Protein AF-A0A2V8NPV0-F1 (afdb_monomer_lite)

Radius of gyration: 14.66 Å; chains: 1; bounding box: 24×41×33 Å

pLDDT: mean 77.53, std 15.72, range [40.19, 95.25]

Foldseek 3Di:
DDDPPDPPPDPPVDDDPPVVVLVVLLVVLVVVVVCVPDPQDPVNVLVV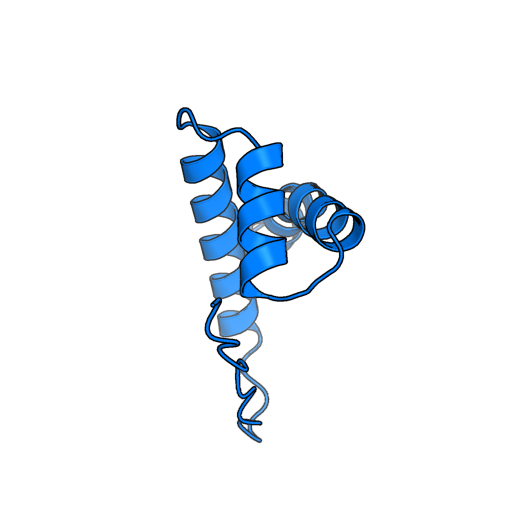CCVNPVDDSVVVVVCNVCSVVSCVVSVPDD

Sequence (78 aa):
MVRKSAVKIVPDDEPLPVEVIEQAIVDIADGMKKLNSTRLTRKAIVTLLHASSGVNKGTIEIVLNNLELIEHTWLKKK

Structure (mmCIF, N/CA/C/O backbone):
data_AF-A0A2V8NPV0-F1
#
_entry.id   AF-A0A2V8NPV0-F1
#
loop_
_atom_site.group_PDB
_atom_site.id
_atom_site.type_symbol
_atom_site.label_atom_id
_atom_site.label_alt_id
_atom_site.label_comp_id
_atom_site.label_asym_id
_atom_site.label_entity_id
_atom_site.label_seq_id
_atom_site.pdbx_PDB_ins_code
_atom_site.Cartn_x
_atom_site.Cartn_y
_atom_site.Cartn_z
_atom_site.occupancy
_atom_site.B_iso_or_equiv
_atom_site.auth_seq_id
_atom_site.auth_comp_id
_atom_site.auth_asym_id
_atom_site.auth_atom_id
_atom_site.pdbx_PDB_model_num
ATOM 1 N N . MET A 1 1 ? 2.358 -23.338 11.521 1.00 40.19 1 MET A N 1
ATOM 2 C CA . MET A 1 1 ? 3.007 -23.781 10.268 1.00 40.19 1 MET A CA 1
ATOM 3 C C . MET A 1 1 ? 2.561 -22.833 9.155 1.00 40.19 1 MET A C 1
ATOM 5 O O . MET A 1 1 ? 1.446 -22.966 8.674 1.00 40.19 1 MET A O 1
ATOM 9 N N . VAL A 1 2 ? 3.341 -21.791 8.845 1.00 45.28 2 VAL A N 1
ATOM 10 C CA . VAL A 1 2 ? 2.960 -20.764 7.852 1.00 45.28 2 VAL A CA 1
ATOM 11 C C . VAL A 1 2 ? 3.584 -21.147 6.513 1.00 45.28 2 VAL A C 1
ATOM 13 O O . VAL A 1 2 ? 4.797 -21.330 6.429 1.00 45.28 2 VAL A O 1
ATOM 16 N N . ARG A 1 3 ? 2.758 -21.336 5.479 1.00 49.09 3 ARG A N 1
ATOM 17 C CA . ARG A 1 3 ? 3.228 -21.650 4.125 1.00 49.09 3 ARG A CA 1
ATOM 18 C C . ARG A 1 3 ? 3.945 -20.422 3.561 1.00 49.09 3 ARG A C 1
ATOM 20 O O . ARG A 1 3 ? 3.333 -19.375 3.383 1.00 49.09 3 ARG A O 1
ATOM 27 N N . LYS A 1 4 ? 5.246 -20.559 3.305 1.00 43.25 4 LYS A N 1
ATOM 28 C CA . LYS A 1 4 ? 6.076 -19.575 2.605 1.00 43.25 4 LYS A CA 1
ATOM 29 C C . LYS A 1 4 ? 5.689 -19.607 1.125 1.00 43.25 4 LYS A C 1
ATOM 31 O O . LYS A 1 4 ? 6.239 -20.397 0.363 1.00 43.25 4 LYS A O 1
ATOM 36 N N . SER A 1 5 ? 4.708 -18.802 0.728 1.00 49.12 5 SER A N 1
ATOM 37 C CA . SER A 1 5 ? 4.446 -18.554 -0.690 1.00 49.12 5 SER A CA 1
ATOM 38 C C . SER A 1 5 ? 5.594 -17.706 -1.224 1.00 49.12 5 SER A C 1
ATOM 40 O O . SER A 1 5 ? 5.635 -16.499 -1.016 1.00 49.12 5 SER A O 1
ATOM 42 N N . ALA A 1 6 ? 6.579 -18.353 -1.842 1.00 50.34 6 ALA A N 1
ATOM 43 C CA . ALA A 1 6 ? 7.594 -17.652 -2.608 1.00 50.34 6 ALA A CA 1
ATOM 44 C C . ALA A 1 6 ? 6.894 -17.012 -3.811 1.00 50.34 6 ALA A C 1
ATOM 46 O O . ALA A 1 6 ? 6.442 -17.722 -4.711 1.00 50.34 6 ALA A O 1
ATOM 47 N N . VAL A 1 7 ? 6.768 -15.685 -3.806 1.00 60.34 7 VAL A N 1
ATOM 48 C CA . VAL A 1 7 ? 6.398 -14.932 -5.004 1.00 60.34 7 VAL A CA 1
ATOM 49 C C . VAL A 1 7 ? 7.516 -15.175 -6.013 1.00 60.34 7 VAL A C 1
ATOM 51 O O . VAL A 1 7 ? 8.611 -14.631 -5.888 1.00 60.34 7 VAL A O 1
ATOM 54 N N . LYS A 1 8 ? 7.278 -16.078 -6.968 1.00 49.38 8 LYS A N 1
ATOM 55 C CA . LYS A 1 8 ? 8.135 -16.224 -8.140 1.00 49.38 8 LYS A CA 1
ATOM 56 C C . LYS A 1 8 ? 7.897 -14.986 -8.991 1.00 49.38 8 LYS A C 1
ATOM 58 O O . LYS A 1 8 ? 6.880 -14.901 -9.670 1.00 49.38 8 LYS A O 1
ATOM 63 N N . ILE A 1 9 ? 8.811 -14.025 -8.906 1.00 61.53 9 ILE A N 1
ATOM 64 C CA . ILE A 1 9 ? 8.921 -12.968 -9.906 1.00 61.53 9 ILE A CA 1
ATOM 65 C C . ILE A 1 9 ? 9.375 -13.692 -11.171 1.00 61.53 9 ILE A C 1
ATOM 67 O O . ILE A 1 9 ? 10.529 -14.101 -11.273 1.00 61.53 9 ILE A O 1
ATOM 71 N N . VAL A 1 10 ? 8.426 -13.989 -12.055 1.00 60.31 10 VAL A N 1
ATOM 72 C CA . VAL A 1 10 ? 8.739 -14.455 -13.403 1.00 60.31 10 VAL A CA 1
ATOM 73 C C . VAL A 1 10 ? 9.276 -13.220 -14.124 1.00 60.31 10 VAL A C 1
ATOM 75 O O . VAL A 1 10 ? 8.559 -12.219 -14.154 1.00 60.31 10 VAL A O 1
ATOM 78 N N . PRO A 1 11 ? 10.527 -13.220 -14.611 1.00 49.84 11 PRO A N 1
ATOM 79 C CA . PRO A 1 11 ? 10.988 -12.158 -15.485 1.00 49.84 11 PRO A CA 1
ATOM 80 C C . PRO A 1 11 ? 10.188 -12.304 -16.776 1.00 49.84 11 PRO A C 1
ATOM 82 O O . PRO A 1 11 ? 10.354 -13.283 -17.500 1.00 49.84 11 PRO A O 1
ATOM 85 N N . ASP A 1 12 ? 9.246 -11.397 -16.988 1.00 60.44 12 ASP A N 1
ATOM 86 C CA . ASP A 1 12 ? 8.715 -11.152 -18.319 1.00 60.44 12 ASP A CA 1
ATOM 87 C C . ASP A 1 12 ? 9.768 -10.261 -18.990 1.00 60.44 12 ASP A C 1
ATOM 89 O O . ASP A 1 12 ? 10.027 -9.152 -18.520 1.00 60.44 12 ASP A O 1
ATOM 93 N N . ASP A 1 13 ? 10.483 -10.796 -19.981 1.00 59.09 13 ASP A N 1
ATOM 94 C CA . ASP A 1 13 ? 11.662 -10.159 -20.599 1.00 59.09 13 ASP A CA 1
ATOM 95 C C . ASP A 1 13 ? 11.301 -8.954 -21.498 1.00 59.09 13 ASP A C 1
ATOM 97 O O . ASP A 1 13 ? 12.176 -8.349 -22.122 1.00 59.09 13 ASP A O 1
ATOM 101 N N . GLU A 1 14 ? 10.024 -8.565 -21.556 1.00 68.88 14 GLU A N 1
ATOM 102 C CA . GLU A 1 14 ? 9.571 -7.372 -22.264 1.00 68.88 14 GLU A CA 1
ATOM 103 C C . GLU A 1 14 ? 9.451 -6.176 -21.304 1.00 68.88 14 GLU A C 1
ATOM 105 O O . GLU A 1 14 ? 8.743 -6.251 -20.293 1.00 68.88 14 GLU A O 1
ATOM 110 N N . PRO A 1 15 ? 10.118 -5.039 -21.588 1.00 61.88 15 PRO A N 1
ATOM 111 C CA . PRO A 1 15 ? 9.913 -3.829 -20.809 1.00 61.88 15 PRO A CA 1
ATOM 112 C C . PRO A 1 15 ? 8.443 -3.416 -20.918 1.00 61.88 15 PRO A C 1
ATOM 114 O O . PRO A 1 15 ? 7.955 -3.101 -22.004 1.00 61.88 15 PRO A O 1
ATOM 117 N N . LEU A 1 16 ? 7.740 -3.424 -19.783 1.00 70.38 16 LEU A N 1
ATOM 118 C CA . LEU A 1 16 ? 6.351 -2.982 -19.723 1.00 70.38 16 LEU A CA 1
ATOM 119 C C . LEU A 1 16 ? 6.243 -1.542 -20.256 1.00 70.38 16 LEU A C 1
ATOM 121 O O . LEU A 1 16 ? 7.069 -0.701 -19.877 1.00 70.38 16 LEU A O 1
ATOM 125 N N . PRO A 1 17 ? 5.235 -1.231 -21.093 1.00 80.56 17 PRO A N 1
ATOM 126 C CA . PRO A 1 17 ? 4.994 0.134 -21.541 1.00 80.56 17 PRO A CA 1
ATOM 127 C C . PRO A 1 17 ? 4.850 1.075 -20.342 1.00 80.56 17 PRO A C 1
ATOM 129 O O . PRO A 1 17 ? 4.219 0.724 -19.340 1.00 80.56 17 PRO A O 1
ATOM 132 N N . VAL A 1 18 ? 5.435 2.269 -20.438 1.00 79.25 18 VAL A N 1
ATOM 133 C CA . VAL A 1 18 ? 5.465 3.254 -19.343 1.00 79.25 18 VAL A CA 1
ATOM 134 C C . VAL A 1 18 ? 4.048 3.575 -18.868 1.00 79.25 18 VAL A C 1
ATOM 136 O O . VAL A 1 18 ? 3.793 3.618 -17.668 1.00 79.25 18 VAL A O 1
ATOM 139 N N . GLU A 1 19 ? 3.103 3.666 -19.801 1.00 76.50 19 GLU A N 1
ATOM 140 C CA . GLU A 1 19 ? 1.690 3.944 -19.551 1.00 76.50 19 GLU A CA 1
ATOM 141 C C . GLU A 1 19 ? 1.027 2.869 -18.670 1.00 76.50 19 GLU A C 1
ATOM 143 O O . GLU A 1 19 ? 0.139 3.169 -17.872 1.00 76.50 19 GLU A O 1
ATOM 148 N N . VAL A 1 20 ? 1.467 1.610 -18.778 1.00 79.69 20 VAL A N 1
ATOM 149 C CA . VAL A 1 20 ? 0.952 0.498 -17.961 1.00 79.69 20 VAL A CA 1
ATOM 150 C C . VAL A 1 20 ? 1.451 0.620 -16.523 1.00 79.69 20 VAL A C 1
ATOM 152 O O . VAL A 1 20 ? 0.685 0.408 -15.582 1.00 79.69 20 VAL A O 1
ATOM 155 N N . ILE A 1 21 ? 2.720 0.992 -16.341 1.00 80.25 21 ILE A N 1
ATOM 156 C CA . ILE A 1 21 ? 3.312 1.206 -15.015 1.00 80.25 21 ILE A CA 1
ATOM 157 C C . ILE A 1 21 ? 2.672 2.428 -14.346 1.00 80.25 21 ILE A C 1
ATOM 159 O O . ILE A 1 21 ? 2.313 2.361 -13.170 1.00 80.25 21 ILE A O 1
ATOM 163 N N . GLU A 1 22 ? 2.479 3.516 -15.093 1.00 80.88 22 GLU A N 1
ATOM 164 C CA . GLU A 1 22 ? 1.790 4.719 -14.621 1.00 80.88 22 GLU A CA 1
ATOM 165 C C . GLU A 1 22 ? 0.373 4.397 -14.141 1.00 80.88 22 GLU A C 1
ATOM 167 O O . GLU A 1 22 ? 0.016 4.728 -13.008 1.00 80.88 22 GLU A O 1
ATOM 172 N N . GLN A 1 23 ? -0.421 3.689 -14.952 1.00 80.06 23 GLN A N 1
ATOM 173 C CA . GLN A 1 23 ? -1.785 3.327 -14.573 1.00 80.06 23 GLN A CA 1
ATOM 174 C C . GLN A 1 23 ? -1.815 2.390 -13.358 1.00 80.06 23 GLN A C 1
ATOM 176 O O . GLN A 1 23 ? -2.624 2.586 -12.453 1.00 80.06 23 GLN A O 1
ATOM 181 N N . ALA A 1 24 ? -0.900 1.421 -13.275 1.00 83.38 24 ALA A N 1
ATOM 182 C CA . ALA A 1 24 ? -0.809 0.534 -12.119 1.00 83.38 24 ALA A CA 1
ATOM 183 C C . ALA A 1 24 ? -0.503 1.302 -10.821 1.00 83.38 24 ALA A C 1
ATOM 185 O O . ALA A 1 24 ? -1.081 1.014 -9.773 1.00 83.38 24 ALA A O 1
ATOM 186 N N . ILE A 1 25 ? 0.379 2.303 -10.879 1.00 82.31 25 ILE A N 1
ATOM 187 C 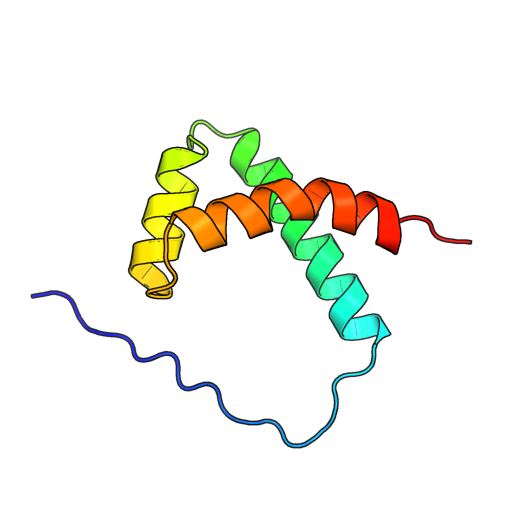CA . ILE A 1 25 ? 0.703 3.171 -9.741 1.00 82.31 25 ILE A CA 1
ATOM 188 C C . ILE A 1 25 ? -0.535 3.947 -9.270 1.00 82.31 25 ILE A C 1
ATOM 190 O O . ILE A 1 25 ? -0.795 4.011 -8.065 1.00 82.31 25 ILE A O 1
ATOM 194 N N . VAL A 1 26 ? -1.305 4.502 -10.208 1.00 83.12 26 VAL A N 1
ATOM 195 C CA . VAL A 1 26 ? -2.562 5.212 -9.930 1.00 83.12 26 VAL A CA 1
ATOM 196 C C . VAL A 1 26 ? -3.571 4.293 -9.250 1.00 83.12 26 VAL A C 1
ATOM 198 O O . VAL A 1 26 ? -4.097 4.626 -8.187 1.00 83.12 26 VAL A O 1
ATOM 201 N N . ASP A 1 27 ? -3.793 3.109 -9.816 1.00 84.88 27 ASP A N 1
ATOM 202 C CA . ASP A 1 27 ? -4.763 2.145 -9.300 1.00 84.88 27 ASP A CA 1
ATOM 203 C C . ASP A 1 27 ? -4.393 1.678 -7.881 1.00 84.88 27 ASP A C 1
ATOM 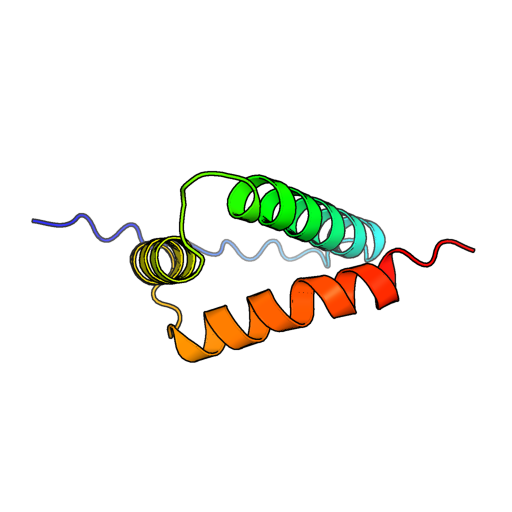205 O O . ASP A 1 27 ? -5.261 1.508 -7.017 1.00 84.88 27 ASP A O 1
ATOM 209 N N . ILE A 1 28 ? -3.093 1.515 -7.607 1.00 86.31 28 ILE A N 1
ATOM 210 C CA . ILE A 1 28 ? -2.576 1.189 -6.273 1.00 86.31 28 ILE A CA 1
ATOM 211 C C . ILE A 1 28 ? -2.812 2.345 -5.295 1.00 86.31 28 ILE A C 1
ATOM 213 O O . ILE A 1 28 ? -3.257 2.099 -4.169 1.00 86.31 28 ILE A O 1
ATOM 217 N N . ALA A 1 29 ? -2.541 3.592 -5.692 1.00 84.38 29 ALA A N 1
ATOM 218 C CA . ALA A 1 29 ? -2.775 4.764 -4.848 1.00 84.38 29 ALA A CA 1
ATOM 219 C C . ALA A 1 29 ? -4.265 4.904 -4.480 1.00 84.38 29 ALA A C 1
ATOM 221 O O . ALA A 1 29 ? -4.608 5.037 -3.300 1.00 84.38 29 ALA A O 1
ATOM 222 N N . ASP A 1 30 ? -5.161 4.750 -5.455 1.00 85.00 30 ASP A N 1
ATOM 223 C CA . ASP A 1 30 ? -6.610 4.754 -5.239 1.00 85.00 30 ASP A CA 1
ATOM 224 C C . ASP A 1 30 ? -7.077 3.593 -4.352 1.00 85.00 30 ASP A C 1
ATOM 226 O O . ASP A 1 30 ? -7.913 3.770 -3.454 1.00 85.00 30 ASP A O 1
ATOM 230 N N . GLY A 1 31 ? -6.520 2.397 -4.553 1.00 85.69 31 GLY A N 1
ATOM 231 C CA . GLY A 1 31 ? -6.751 1.244 -3.685 1.00 85.69 31 GLY A CA 1
ATOM 232 C C . GLY A 1 31 ? -6.351 1.528 -2.235 1.00 85.69 31 GLY A C 1
ATOM 233 O O . GLY A 1 31 ? -7.106 1.231 -1.306 1.00 85.69 31 GLY A O 1
ATOM 234 N N . MET A 1 32 ? -5.207 2.181 -2.029 1.00 86.56 32 MET A N 1
ATOM 235 C CA . MET A 1 32 ? -4.724 2.567 -0.705 1.00 86.56 32 MET A CA 1
ATOM 236 C C . MET A 1 32 ? -5.594 3.635 -0.038 1.00 86.56 32 MET A C 1
ATOM 238 O O . MET A 1 32 ? -5.847 3.530 1.164 1.00 86.56 32 MET A O 1
ATOM 242 N N . LYS A 1 33 ? -6.123 4.613 -0.782 1.00 84.75 33 LYS A N 1
ATOM 243 C CA . LYS A 1 33 ? -7.101 5.582 -0.251 1.00 84.75 33 LYS A CA 1
ATOM 244 C C . LYS A 1 33 ? -8.361 4.896 0.260 1.00 84.75 33 LYS A C 1
ATOM 246 O O . LYS A 1 33 ? -8.819 5.193 1.364 1.00 84.75 33 LYS A O 1
ATOM 251 N N . LYS A 1 34 ? -8.893 3.943 -0.512 1.00 87.31 34 LYS A N 1
ATOM 252 C CA . LYS A 1 34 ? -10.059 3.141 -0.113 1.00 87.31 34 LYS A CA 1
ATOM 253 C C . LYS A 1 34 ? -9.761 2.290 1.117 1.00 87.31 34 LYS A C 1
ATOM 255 O O . LYS A 1 34 ? -10.600 2.192 1.998 1.00 87.31 34 LYS A O 1
ATOM 260 N N . LEU A 1 35 ? -8.570 1.703 1.222 1.00 86.81 35 LEU A N 1
ATOM 261 C CA . LEU A 1 35 ? -8.182 0.954 2.420 1.00 86.81 35 LEU A CA 1
ATOM 262 C C . LEU A 1 35 ? -8.057 1.865 3.646 1.00 86.81 35 LEU A C 1
ATOM 264 O O . LEU A 1 35 ? -8.551 1.505 4.714 1.00 86.81 35 LEU A O 1
ATOM 268 N N . ASN A 1 36 ? -7.474 3.054 3.491 1.00 83.12 36 ASN A N 1
ATOM 269 C CA . ASN A 1 36 ? -7.330 4.033 4.571 1.00 83.12 36 ASN A CA 1
ATOM 270 C C . ASN A 1 36 ? -8.678 4.593 5.062 1.00 83.12 36 ASN A C 1
ATOM 272 O O . ASN A 1 36 ? -8.762 5.012 6.213 1.00 83.12 36 ASN A O 1
ATOM 276 N N . SER A 1 37 ? -9.727 4.597 4.230 1.00 84.88 37 SER A N 1
ATOM 277 C CA . SER A 1 37 ? -11.075 5.018 4.642 1.00 84.88 37 SER A CA 1
ATOM 278 C C . SER A 1 37 ? -11.860 3.934 5.392 1.00 84.88 37 SER A C 1
ATOM 280 O O . SER A 1 37 ? -12.938 4.200 5.925 1.00 84.88 37 SER A O 1
ATOM 282 N N . THR A 1 38 ? -11.331 2.710 5.466 1.00 90.50 38 THR A N 1
ATOM 283 C CA . THR A 1 38 ? -11.927 1.622 6.251 1.00 90.50 38 THR A CA 1
ATOM 284 C C . THR A 1 38 ? -11.474 1.676 7.716 1.00 90.50 38 THR A C 1
AT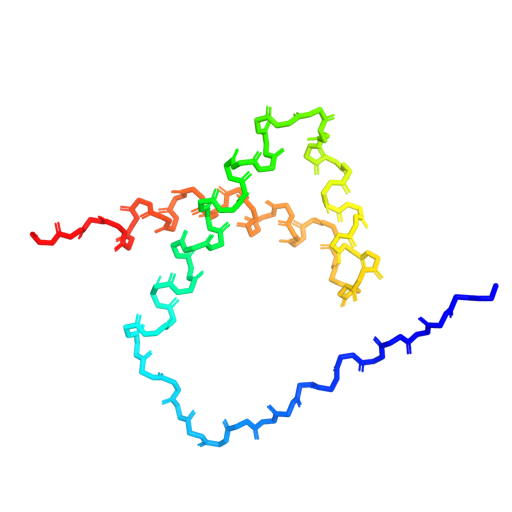OM 286 O O . THR A 1 38 ? -10.701 2.532 8.133 1.00 90.50 38 THR A O 1
ATOM 289 N N . ARG A 1 39 ? -11.914 0.709 8.533 1.00 92.31 39 ARG A N 1
ATOM 290 C CA . ARG A 1 39 ? -11.411 0.528 9.911 1.00 92.31 39 ARG A CA 1
ATOM 291 C C . ARG A 1 39 ? -9.996 -0.060 9.973 1.00 92.31 39 ARG A C 1
ATOM 293 O O . ARG A 1 39 ? -9.472 -0.281 11.066 1.00 92.31 39 ARG A O 1
ATOM 300 N N . LEU A 1 40 ? -9.387 -0.365 8.828 1.00 90.81 40 LEU A N 1
ATOM 301 C CA . LEU A 1 40 ? -8.047 -0.920 8.774 1.00 90.81 40 LEU A CA 1
ATOM 302 C C . LEU A 1 40 ? -7.022 0.189 9.016 1.00 90.81 40 LEU A C 1
ATOM 304 O O . LEU A 1 40 ? -6.871 1.114 8.227 1.00 90.81 40 LEU A O 1
ATOM 308 N N . THR A 1 41 ? -6.293 0.088 10.125 1.00 90.00 41 THR A N 1
ATOM 309 C CA . THR A 1 41 ? -5.240 1.064 10.425 1.00 90.00 41 THR A CA 1
ATOM 310 C C . THR A 1 41 ? -4.074 0.923 9.445 1.00 90.00 41 THR A C 1
ATOM 312 O O . THR A 1 41 ? -3.730 -0.187 9.029 1.00 90.00 41 THR A O 1
ATOM 315 N N . ARG A 1 42 ? -3.378 2.028 9.152 1.00 89.06 42 ARG A N 1
ATOM 316 C CA . ARG A 1 42 ? -2.150 2.013 8.333 1.00 89.06 42 ARG A CA 1
ATOM 317 C C . ARG A 1 42 ? -1.128 0.985 8.844 1.00 89.06 42 ARG A C 1
ATOM 319 O O . ARG A 1 42 ? -0.548 0.243 8.058 1.00 89.06 42 ARG A O 1
ATOM 326 N N . LYS A 1 43 ? -0.985 0.851 10.167 1.00 91.88 43 LYS A N 1
ATOM 327 C CA . LYS A 1 43 ? -0.115 -0.152 10.808 1.00 91.88 43 LYS A CA 1
ATOM 328 C C . LYS A 1 43 ? -0.518 -1.597 10.483 1.00 91.88 43 LYS A C 1
ATOM 330 O O . LYS A 1 43 ? 0.354 -2.456 10.326 1.00 91.88 43 LYS A O 1
ATOM 335 N N . ALA A 1 44 ? -1.818 -1.877 10.386 1.00 93.12 44 ALA A N 1
ATOM 336 C CA . ALA A 1 44 ? -2.317 -3.187 9.982 1.00 93.12 44 ALA A CA 1
ATOM 337 C C . ALA A 1 44 ? -1.989 -3.469 8.511 1.00 93.12 44 ALA A C 1
ATOM 339 O O . ALA A 1 44 ? -1.482 -4.547 8.214 1.00 93.12 44 ALA A O 1
ATOM 340 N N . ILE A 1 45 ? -2.165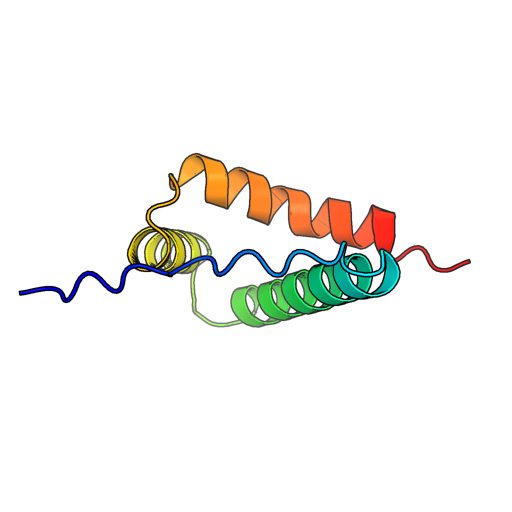 -2.486 7.621 1.00 91.62 45 ILE A N 1
ATOM 341 C CA . ILE A 1 45 ? -1.796 -2.614 6.203 1.00 91.62 45 ILE A CA 1
ATOM 342 C C . ILE A 1 45 ? -0.302 -2.921 6.055 1.00 91.62 45 ILE A C 1
ATOM 344 O O . ILE A 1 45 ? 0.062 -3.915 5.431 1.00 91.62 45 ILE A O 1
ATOM 348 N N . VAL A 1 46 ? 0.565 -2.137 6.703 1.00 93.62 46 VAL A N 1
ATOM 349 C CA . VAL A 1 46 ? 2.023 -2.359 6.698 1.00 93.62 46 VAL A CA 1
ATOM 350 C C . VAL A 1 46 ? 2.373 -3.756 7.213 1.00 93.62 46 VAL A C 1
ATOM 352 O O . VAL A 1 46 ? 3.243 -4.430 6.667 1.00 93.62 46 VAL A O 1
ATOM 355 N N . THR A 1 47 ? 1.685 -4.221 8.257 1.00 95.25 47 THR A N 1
ATOM 356 C CA . THR A 1 47 ? 1.920 -5.554 8.825 1.00 95.25 47 THR A CA 1
ATOM 357 C C . THR A 1 47 ? 1.508 -6.666 7.862 1.00 95.25 47 THR A C 1
ATOM 359 O O . THR A 1 47 ? 2.253 -7.634 7.720 1.00 95.25 47 THR A O 1
ATOM 362 N N . LEU A 1 48 ? 0.371 -6.522 7.177 1.00 92.94 48 LEU A N 1
ATOM 363 C CA . LEU A 1 48 ? -0.090 -7.475 6.167 1.00 92.94 48 LEU A CA 1
ATOM 364 C C . LEU A 1 48 ? 0.863 -7.522 4.968 1.00 92.94 48 LEU A C 1
ATOM 366 O O . LEU A 1 48 ? 1.264 -8.608 4.558 1.00 92.94 48 LEU A O 1
ATOM 370 N N . LEU A 1 49 ? 1.288 -6.359 4.469 1.00 91.31 49 LEU A N 1
ATOM 371 C CA . LEU A 1 49 ? 2.239 -6.253 3.361 1.00 91.31 49 LEU A CA 1
ATOM 372 C C . LEU A 1 49 ? 3.602 -6.844 3.721 1.00 91.31 49 LEU A C 1
ATOM 374 O O . LEU A 1 49 ? 4.191 -7.565 2.921 1.00 91.31 49 LEU A O 1
ATOM 378 N N . HIS A 1 50 ? 4.093 -6.600 4.936 1.00 92.56 50 HIS A N 1
ATOM 379 C CA . HIS A 1 50 ? 5.323 -7.224 5.416 1.00 92.56 50 HIS A CA 1
ATOM 380 C C . HIS A 1 50 ? 5.194 -8.751 5.467 1.00 92.56 50 HIS A C 1
ATOM 382 O O . HIS A 1 50 ? 6.089 -9.460 5.014 1.00 92.56 50 HIS A O 1
ATOM 388 N N . ALA A 1 51 ? 4.072 -9.259 5.983 1.00 92.50 51 ALA A N 1
ATOM 389 C CA . ALA A 1 51 ? 3.830 -10.693 6.092 1.00 92.50 51 ALA A CA 1
ATOM 390 C C . ALA A 1 51 ? 3.717 -11.387 4.724 1.00 92.50 51 ALA A C 1
ATOM 392 O O . ALA A 1 51 ? 4.141 -12.535 4.599 1.00 92.50 51 ALA A O 1
ATOM 393 N N . SER A 1 52 ? 3.163 -10.715 3.708 1.00 93.31 52 SER A N 1
ATOM 394 C CA . SER A 1 52 ? 2.988 -11.288 2.370 1.00 93.31 52 SER A CA 1
ATOM 395 C C . SER A 1 52 ? 4.219 -11.150 1.472 1.00 93.31 52 SER A C 1
ATOM 397 O O . SER A 1 52 ? 4.519 -12.069 0.717 1.00 93.31 52 SER A O 1
ATOM 399 N N . SER A 1 53 ? 4.928 -10.019 1.540 1.00 91.25 53 SER A N 1
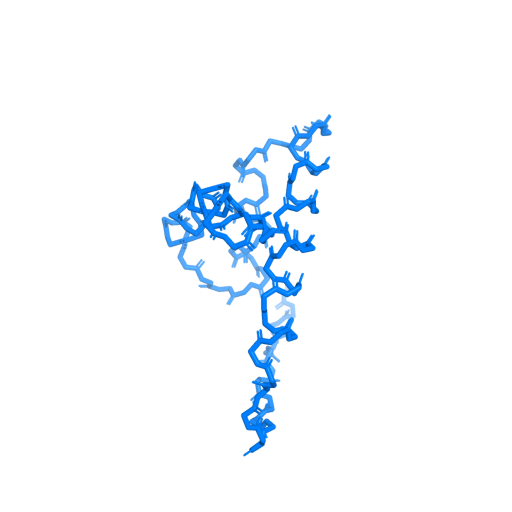ATOM 400 C CA . SER A 1 53 ? 6.037 -9.695 0.629 1.00 91.25 53 SER A CA 1
ATOM 401 C C . SER A 1 53 ? 7.425 -9.938 1.224 1.00 91.25 53 SER A C 1
ATOM 403 O O . SER A 1 53 ? 8.398 -10.061 0.486 1.00 91.25 53 SER A O 1
ATOM 405 N N . GLY A 1 54 ? 7.546 -9.971 2.555 1.00 88.94 54 GLY A N 1
ATOM 406 C CA . GLY A 1 54 ? 8.833 -9.995 3.254 1.00 88.94 54 GLY A CA 1
ATOM 407 C C . GLY A 1 54 ? 9.587 -8.657 3.254 1.00 88.94 54 GLY A C 1
ATOM 408 O O . GLY A 1 54 ? 10.646 -8.563 3.872 1.00 88.94 54 GLY A O 1
ATOM 409 N N . VAL A 1 55 ? 9.058 -7.609 2.611 1.00 92.38 55 VAL A N 1
ATOM 410 C CA . VAL A 1 55 ? 9.687 -6.280 2.559 1.00 92.38 55 VAL A CA 1
ATOM 411 C C . VAL A 1 55 ? 9.681 -5.641 3.947 1.00 92.38 55 VAL A C 1
ATOM 413 O O . VAL A 1 55 ? 8.718 -5.772 4.704 1.00 92.38 55 VAL A O 1
ATOM 416 N N . ASN A 1 56 ? 10.763 -4.948 4.311 1.00 95.06 56 ASN A N 1
ATOM 417 C CA . ASN A 1 56 ? 10.872 -4.274 5.603 1.00 95.06 56 ASN A CA 1
ATOM 418 C C . ASN A 1 56 ? 9.730 -3.258 5.805 1.00 95.06 56 ASN A C 1
ATOM 420 O O . ASN A 1 56 ? 9.382 -2.505 4.896 1.00 95.06 56 ASN A O 1
ATOM 424 N N . LYS A 1 57 ? 9.171 -3.209 7.021 1.00 93.31 57 LYS A N 1
ATOM 425 C CA . LYS A 1 57 ? 8.059 -2.310 7.368 1.00 93.31 57 LYS A CA 1
ATOM 426 C C . LYS A 1 57 ? 8.373 -0.836 7.103 1.00 93.31 57 LYS A C 1
ATOM 428 O O . LYS A 1 57 ? 7.518 -0.143 6.571 1.00 93.31 57 LYS A O 1
ATOM 433 N N . GLY A 1 58 ? 9.590 -0.383 7.406 1.00 92.88 58 GLY A N 1
ATOM 434 C CA . GLY A 1 58 ? 10.025 0.987 7.133 1.00 92.88 58 GLY A CA 1
ATOM 435 C C . GLY A 1 58 ? 10.051 1.299 5.637 1.00 92.88 58 GLY A C 1
ATOM 436 O O . GLY A 1 58 ? 9.589 2.355 5.223 1.00 92.88 58 GLY A O 1
ATOM 437 N N . THR A 1 59 ? 10.498 0.356 4.803 1.00 89.12 59 THR A N 1
ATOM 438 C CA . THR A 1 59 ? 10.444 0.504 3.339 1.00 89.12 59 THR A CA 1
ATOM 439 C C . THR A 1 59 ? 9.004 0.601 2.842 1.00 89.12 59 THR A C 1
ATOM 441 O O . THR A 1 59 ? 8.701 1.466 2.027 1.00 89.12 59 THR A O 1
ATOM 444 N N . ILE A 1 60 ? 8.103 -0.239 3.360 1.00 89.94 60 ILE A N 1
ATOM 445 C CA . ILE A 1 60 ? 6.676 -0.184 3.015 1.00 89.94 60 ILE A CA 1
ATOM 446 C C . ILE A 1 60 ? 6.091 1.174 3.411 1.00 89.94 60 ILE A C 1
ATOM 448 O O . ILE A 1 60 ? 5.413 1.795 2.605 1.00 89.94 60 ILE A O 1
ATOM 452 N N . GLU A 1 61 ? 6.371 1.666 4.618 1.00 92.06 61 GLU A N 1
ATOM 453 C CA . GLU A 1 61 ? 5.897 2.979 5.065 1.00 92.06 61 GLU A CA 1
ATOM 454 C C . GLU A 1 61 ? 6.400 4.112 4.171 1.00 92.06 61 GLU A C 1
ATOM 456 O O . GLU A 1 61 ? 5.610 4.973 3.791 1.00 92.06 61 GLU A O 1
ATOM 461 N N . ILE A 1 62 ? 7.675 4.088 3.773 1.00 90.31 62 ILE A N 1
ATOM 462 C CA . ILE A 1 62 ? 8.230 5.060 2.826 1.00 90.31 62 ILE A CA 1
ATOM 463 C C . ILE A 1 62 ? 7.470 4.999 1.500 1.00 90.31 62 ILE A C 1
ATOM 465 O O . ILE A 1 62 ? 7.028 6.038 1.017 1.00 90.31 62 ILE A O 1
ATOM 469 N N . VAL A 1 63 ? 7.269 3.810 0.927 1.00 87.81 63 VAL A N 1
ATOM 470 C CA . VAL A 1 63 ? 6.523 3.657 -0.332 1.00 87.81 63 VAL A CA 1
ATOM 471 C C . VAL A 1 63 ? 5.096 4.180 -0.184 1.00 87.81 63 VAL A C 1
ATOM 473 O O . VAL A 1 63 ? 4.668 4.997 -0.990 1.00 87.81 63 VAL A O 1
ATOM 476 N N . LEU A 1 64 ? 4.377 3.786 0.870 1.00 87.62 64 LEU A N 1
ATOM 477 C CA . LEU A 1 64 ? 2.995 4.215 1.091 1.00 87.62 64 LEU A CA 1
ATOM 478 C C . LEU A 1 64 ? 2.869 5.727 1.322 1.00 87.62 64 LEU A C 1
ATOM 480 O O . LEU A 1 64 ? 1.911 6.328 0.849 1.00 87.62 64 LEU A O 1
ATOM 484 N N . ASN A 1 65 ? 3.825 6.350 2.014 1.00 87.25 65 ASN A N 1
ATOM 485 C CA . ASN A 1 65 ? 3.856 7.804 2.203 1.00 87.25 65 ASN A CA 1
ATOM 486 C C . ASN A 1 65 ? 4.113 8.543 0.886 1.00 87.25 65 ASN A C 1
ATOM 488 O O . ASN A 1 65 ? 3.586 9.630 0.673 1.00 87.25 65 ASN A O 1
ATOM 492 N N . ASN A 1 66 ? 4.923 7.954 0.007 1.00 86.44 66 ASN A N 1
ATOM 493 C CA . ASN A 1 66 ? 5.224 8.542 -1.289 1.00 86.44 66 ASN A CA 1
ATOM 494 C C . ASN A 1 66 ? 4.171 8.206 -2.346 1.00 86.44 66 ASN A C 1
ATOM 496 O O . ASN A 1 66 ? 4.113 8.926 -3.329 1.00 86.44 66 ASN A O 1
ATOM 500 N N . LEU A 1 67 ? 3.315 7.193 -2.165 1.00 82.44 67 LEU A N 1
ATOM 501 C CA . LEU A 1 67 ? 2.250 6.870 -3.125 1.00 82.44 67 LEU A CA 1
ATOM 502 C C . LEU A 1 67 ? 1.311 8.053 -3.371 1.00 82.44 67 LEU A C 1
ATOM 504 O O . LEU A 1 67 ? 0.953 8.282 -4.516 1.00 82.44 67 LEU A O 1
ATOM 508 N N . GLU A 1 68 ? 0.969 8.836 -2.345 1.00 71.56 68 GLU A N 1
ATOM 509 C CA . GLU A 1 68 ? 0.157 10.055 -2.511 1.00 71.56 68 GLU A CA 1
ATOM 510 C C . GLU A 1 68 ? 0.899 11.118 -3.345 1.00 71.56 68 GLU A C 1
ATOM 512 O O . GLU A 1 68 ? 0.333 11.752 -4.232 1.00 71.56 68 GLU A O 1
ATOM 517 N N . LEU A 1 69 ? 2.202 11.294 -3.110 1.00 76.38 69 LEU A N 1
ATOM 518 C CA . LEU A 1 69 ? 3.028 12.249 -3.854 1.00 76.38 69 LEU A CA 1
ATOM 519 C C . LEU A 1 69 ? 3.266 11.805 -5.305 1.00 76.38 69 LEU A C 1
ATOM 521 O O . LEU A 1 69 ? 3.238 12.615 -6.231 1.00 76.38 69 LEU A O 1
ATOM 525 N N . ILE A 1 70 ? 3.496 10.510 -5.496 1.00 72.56 70 ILE A N 1
ATOM 526 C CA . ILE A 1 70 ? 3.645 9.841 -6.784 1.00 72.56 70 ILE A CA 1
ATOM 527 C C . ILE A 1 70 ? 2.338 9.995 -7.554 1.00 72.56 70 ILE A C 1
ATOM 529 O O . ILE A 1 70 ? 2.359 10.481 -8.678 1.00 72.56 70 ILE A O 1
ATOM 533 N N . GLU A 1 71 ? 1.202 9.703 -6.930 1.00 66.81 71 GLU A N 1
ATOM 534 C CA . GLU A 1 71 ? -0.105 9.955 -7.514 1.00 66.81 71 GLU A CA 1
ATOM 535 C C . GLU A 1 71 ? -0.201 11.405 -8.008 1.00 66.81 71 GLU A C 1
ATOM 537 O O . GLU A 1 71 ? -0.480 11.615 -9.174 1.00 66.81 71 GLU A O 1
ATOM 542 N N . HIS A 1 72 ? 0.144 12.418 -7.212 1.00 67.94 72 HIS A N 1
ATOM 543 C CA . HIS A 1 72 ? 0.128 13.811 -7.682 1.00 67.94 72 HIS A CA 1
ATOM 544 C C . HIS A 1 72 ? 1.131 14.141 -8.799 1.00 67.94 72 HIS A C 1
ATOM 546 O O . HIS A 1 72 ? 0.907 15.081 -9.567 1.00 67.94 72 HIS A O 1
ATOM 552 N N . THR A 1 73 ? 2.239 13.411 -8.874 1.00 68.44 73 THR A N 1
ATOM 553 C CA . THR A 1 73 ? 3.295 13.617 -9.872 1.00 68.44 73 THR A CA 1
ATOM 554 C C . THR A 1 73 ? 2.914 12.992 -11.215 1.00 68.44 73 THR A C 1
ATOM 556 O O . THR A 1 73 ? 3.187 13.588 -12.252 1.00 68.44 73 THR A O 1
ATOM 559 N N . TRP A 1 74 ? 2.221 11.850 -11.194 1.00 67.44 74 TRP A N 1
ATOM 560 C CA . TRP A 1 74 ? 1.843 11.081 -12.385 1.00 67.44 74 TRP A CA 1
ATOM 561 C C . TRP A 1 74 ? 0.366 11.262 -12.793 1.00 67.44 74 TRP A C 1
ATOM 563 O O . TRP A 1 74 ? 0.040 11.139 -13.967 1.00 67.44 74 TRP A O 1
ATOM 573 N N . LEU A 1 75 ? -0.536 11.643 -11.875 1.00 58.38 75 LEU A N 1
ATOM 574 C CA . LEU A 1 75 ? -1.942 11.993 -12.163 1.00 58.38 75 LEU A CA 1
ATOM 575 C C . LEU A 1 75 ? -2.150 13.411 -12.679 1.00 58.38 75 LEU A C 1
ATOM 577 O O . LEU A 1 75 ? -3.276 13.750 -13.060 1.00 58.38 75 LEU A O 1
ATOM 581 N N . LYS A 1 76 ? -1.119 14.260 -12.725 1.00 56.03 76 LYS A N 1
ATOM 582 C CA . LYS A 1 76 ? -1.208 15.502 -13.498 1.00 56.03 76 LYS A CA 1
ATOM 583 C C . LYS A 1 76 ? -1.206 15.157 -14.988 1.00 56.03 76 LYS A C 1
ATOM 585 O O . LYS A 1 76 ? -0.201 15.288 -15.678 1.00 56.03 76 LYS A O 1
ATOM 590 N N . LYS A 1 77 ? -2.369 14.715 -15.472 1.00 48.59 77 LYS A N 1
ATOM 591 C CA . LYS A 1 77 ? -2.721 14.729 -16.888 1.00 48.59 77 LYS A CA 1
ATOM 592 C C . LYS A 1 77 ? -2.521 16.151 -17.424 1.00 48.59 77 LYS A C 1
ATOM 594 O O . LYS A 1 77 ? -2.891 17.118 -16.757 1.00 48.59 77 LYS A O 1
ATOM 599 N N . LYS A 1 78 ? -1.904 16.223 -18.607 1.00 40.81 78 LYS A N 1
ATOM 600 C CA . LYS A 1 78 ? -1.976 17.360 -19.536 1.00 40.81 78 LYS A CA 1
ATOM 601 C C . LYS A 1 78 ? -3.395 17.909 -19.653 1.00 40.81 78 LYS A C 1
ATOM 603 O O . LYS A 1 78 ? -4.335 17.081 -19.647 1.00 40.81 78 LYS A O 1
#

Secondary structure (DSSP, 8-state):
-------------SPPPHHHHHHHHHHHHHHHHHHHTSS--HHHHHHHHHHHH---HHHHHHHHHHHHHHHHHHS---